Protein AF-A0A017RU50-F1 (afdb_monomer_lite)

pLDDT: mean 92.2, std 11.47, range [43.22, 98.06]

Structure (mmCIF, N/CA/C/O backbone):
data_AF-A0A017RU50-F1
#
_entry.id   AF-A0A017RU50-F1
#
loop_
_atom_site.group_PDB
_atom_site.id
_atom_site.type_symbol
_atom_site.label_atom_id
_atom_site.label_alt_id
_atom_site.label_comp_id
_atom_site.label_asym_id
_atom_site.label_entity_id
_atom_site.label_seq_id
_atom_site.pdbx_PDB_ins_code
_atom_site.Cartn_x
_atom_site.Cartn_y
_atom_site.Cartn_z
_atom_site.occupancy
_atom_site.B_iso_or_equiv
_atom_site.auth_seq_id
_atom_site.auth_comp_id
_atom_site.auth_asym_id
_atom_site.auth_atom_id
_atom_site.pdbx_PDB_model_num
ATOM 1 N N . MET A 1 1 ? 11.507 1.028 -9.089 1.00 90.81 1 MET A N 1
ATOM 2 C CA . MET A 1 1 ? 10.413 2.003 -8.905 1.00 90.81 1 MET A CA 1
ATOM 3 C C . MET A 1 1 ? 9.309 1.307 -8.138 1.00 90.81 1 MET A C 1
ATOM 5 O O . MET A 1 1 ? 9.106 0.122 -8.375 1.00 90.81 1 MET A O 1
ATOM 9 N N . PHE A 1 2 ? 8.658 2.004 -7.214 1.00 96.94 2 PHE A N 1
ATOM 10 C CA . PHE A 1 2 ? 7.612 1.449 -6.359 1.00 96.94 2 PHE A CA 1
ATOM 11 C C . PHE A 1 2 ? 6.356 2.310 -6.421 1.00 96.94 2 PHE A C 1
ATOM 13 O O . PHE A 1 2 ? 6.449 3.508 -6.694 1.00 96.94 2 PHE A O 1
ATOM 20 N N . LYS A 1 3 ? 5.203 1.715 -6.114 1.00 98.06 3 LYS A N 1
ATOM 21 C CA . LYS A 1 3 ? 3.940 2.440 -5.931 1.00 98.06 3 LYS A CA 1
ATOM 22 C C . LYS A 1 3 ? 3.326 2.115 -4.578 1.00 98.06 3 LYS A C 1
ATOM 24 O O . LYS A 1 3 ? 3.191 0.947 -4.224 1.00 98.06 3 LYS A O 1
ATOM 29 N N . GLY A 1 4 ? 2.972 3.148 -3.822 1.00 97.56 4 GLY A N 1
ATOM 30 C CA . GLY A 1 4 ? 2.304 3.054 -2.527 1.00 97.56 4 GLY A CA 1
ATOM 31 C C . GLY A 1 4 ? 0.816 3.344 -2.641 1.00 97.56 4 GLY A C 1
ATOM 32 O O . GLY A 1 4 ? 0.419 4.366 -3.194 1.00 97.56 4 GLY A O 1
ATOM 33 N N . TYR A 1 5 ? -0.005 2.472 -2.068 1.00 97.94 5 TYR A N 1
ATOM 34 C CA . TYR A 1 5 ? -1.460 2.571 -2.061 1.00 97.94 5 TYR A CA 1
ATOM 35 C C . TYR A 1 5 ? -1.970 2.679 -0.626 1.00 97.94 5 TYR A C 1
ATOM 37 O O . TYR A 1 5 ? -1.702 1.801 0.196 1.00 97.94 5 TYR A O 1
ATOM 45 N N . CYS A 1 6 ? -2.753 3.722 -0.343 1.00 98.00 6 CYS A N 1
ATOM 46 C CA . CYS A 1 6 ? -3.467 3.880 0.924 1.00 98.00 6 CYS A CA 1
ATOM 47 C C . CYS A 1 6 ? -4.920 3.434 0.783 1.00 98.00 6 CYS A C 1
ATOM 49 O O . CYS A 1 6 ? -5.690 4.060 0.050 1.00 98.00 6 CYS A O 1
ATOM 51 N N . PHE A 1 7 ? -5.327 2.397 1.508 1.00 97.75 7 PHE A N 1
ATOM 52 C CA . PHE A 1 7 ? -6.682 1.857 1.446 1.00 97.75 7 PHE A CA 1
ATOM 53 C C . PHE A 1 7 ? -7.591 2.512 2.488 1.00 97.75 7 PHE A C 1
ATOM 55 O O . PHE A 1 7 ? -7.218 2.657 3.649 1.00 97.75 7 PHE A O 1
ATOM 62 N N . LYS A 1 8 ? -8.818 2.882 2.092 1.00 95.19 8 LYS A N 1
ATOM 63 C CA . LYS A 1 8 ? -9.819 3.474 3.005 1.00 95.19 8 LYS A CA 1
ATOM 64 C C . LYS A 1 8 ? -10.414 2.454 3.977 1.00 95.19 8 LYS A C 1
ATOM 66 O O . LYS A 1 8 ? -10.859 2.835 5.048 1.00 95.19 8 LYS A O 1
ATOM 71 N N . ASN A 1 9 ? -10.428 1.182 3.585 1.00 95.06 9 ASN A N 1
ATOM 72 C CA . ASN A 1 9 ? -10.853 0.018 4.362 1.00 95.06 9 ASN A CA 1
ATOM 73 C C . ASN A 1 9 ? -9.983 -1.172 3.939 1.00 95.06 9 ASN A C 1
ATOM 75 O O . ASN A 1 9 ? -9.499 -1.180 2.807 1.00 95.06 9 ASN A O 1
ATOM 79 N N . VAL A 1 10 ? -9.839 -2.186 4.795 1.00 93.94 10 VAL A N 1
ATOM 80 C CA . VAL A 1 10 ? -9.098 -3.414 4.451 1.00 93.94 10 VAL A CA 1
ATOM 81 C C . VAL A 1 10 ? -9.701 -4.062 3.194 1.00 93.94 10 VAL A C 1
ATOM 83 O O . VAL A 1 10 ? -10.919 -4.229 3.123 1.00 93.94 10 VAL A O 1
ATOM 86 N N . ASN A 1 11 ? -8.868 -4.393 2.205 1.00 91.50 11 ASN A N 1
ATOM 87 C CA . ASN A 1 11 ? -9.224 -4.894 0.871 1.00 91.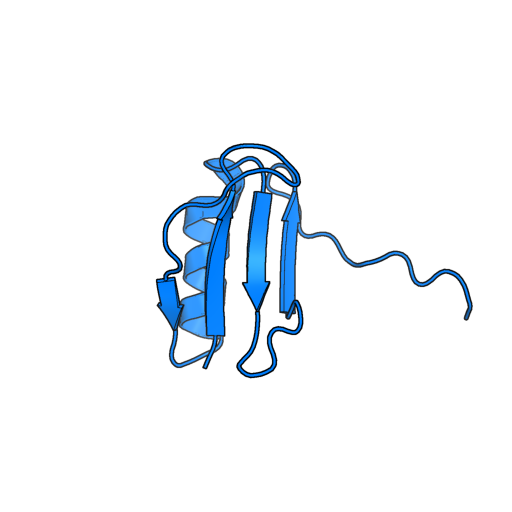50 11 ASN A CA 1
ATOM 88 C C . ASN A 1 11 ? -10.218 -4.005 0.096 1.00 91.50 11 ASN A C 1
ATOM 90 O O . ASN A 1 11 ? -10.947 -4.478 -0.775 1.00 91.50 11 ASN A O 1
ATOM 94 N N . GLY A 1 12 ? -10.291 -2.717 0.438 1.00 93.69 12 GLY A N 1
ATOM 95 C CA . GLY A 1 12 ? -11.256 -1.778 -0.122 1.00 93.69 12 GLY A CA 1
ATOM 96 C C . GLY A 1 12 ? -10.719 -0.930 -1.274 1.00 93.69 12 GLY A C 1
ATOM 97 O O . GLY A 1 12 ? -9.761 -1.269 -1.964 1.00 93.69 12 GLY A O 1
ATOM 98 N N . ARG A 1 13 ? -11.349 0.234 -1.468 1.00 95.25 13 ARG A N 1
ATOM 99 C CA . ARG A 1 13 ? -10.862 1.259 -2.400 1.00 95.25 13 ARG A CA 1
ATOM 100 C C . ARG A 1 13 ? -9.650 1.981 -1.817 1.00 95.25 13 ARG A C 1
ATOM 102 O O . ARG A 1 13 ? -9.646 2.316 -0.628 1.00 95.25 13 ARG A O 1
ATOM 109 N N . TYR A 1 14 ? -8.690 2.293 -2.676 1.00 97.19 14 TYR A N 1
ATOM 110 C CA . TYR A 1 14 ? -7.499 3.062 -2.337 1.00 97.19 14 TYR A CA 1
ATOM 111 C C . TYR A 1 14 ? -7.556 4.505 -2.856 1.00 97.19 14 TYR A C 1
ATOM 113 O O . TYR A 1 14 ? -8.356 4.847 -3.729 1.00 97.19 14 TYR A O 1
ATOM 121 N N . LEU A 1 15 ? -6.731 5.366 -2.264 1.00 96.38 15 LEU A N 1
ATOM 122 C CA . LEU A 1 15 ? -6.407 6.703 -2.769 1.00 96.38 15 LEU A CA 1
ATOM 123 C C . LEU A 1 15 ? -5.440 6.605 -3.962 1.00 96.38 15 LEU A C 1
ATOM 125 O O . LEU A 1 15 ? -4.759 5.586 -4.073 1.00 96.38 15 LEU A O 1
ATOM 129 N N . PRO A 1 16 ? -5.349 7.631 -4.832 1.00 97.50 16 PRO A N 1
ATOM 130 C CA . PRO A 1 16 ? -4.372 7.648 -5.921 1.00 97.50 16 PRO A CA 1
ATOM 131 C C . PRO A 1 16 ? -2.965 7.254 -5.439 1.00 97.50 16 PRO A C 1
ATOM 133 O O . PRO A 1 16 ? -2.569 7.698 -4.358 1.00 97.50 16 PRO A O 1
ATOM 136 N N . PRO A 1 17 ? -2.241 6.409 -6.193 1.00 96.44 17 PRO A N 1
ATOM 137 C CA . PRO A 1 17 ? -0.957 5.894 -5.747 1.00 96.44 17 PRO A CA 1
ATOM 138 C C . PRO A 1 17 ? 0.115 6.981 -5.710 1.00 96.44 17 PRO A C 1
ATOM 140 O O . PRO A 1 17 ? 0.121 7.898 -6.530 1.00 96.44 17 PRO A O 1
ATOM 143 N N . GLU A 1 18 ? 1.053 6.825 -4.783 1.00 97.56 18 GLU A N 1
ATOM 144 C CA . GLU A 1 18 ? 2.282 7.615 -4.713 1.00 97.56 18 GLU A CA 1
ATOM 145 C C . GLU A 1 18 ? 3.440 6.806 -5.300 1.00 97.56 18 GLU A C 1
ATOM 147 O O . GLU A 1 18 ? 3.574 5.618 -5.007 1.00 97.56 18 GLU A O 1
ATOM 152 N N . GLU A 1 19 ? 4.263 7.429 -6.140 1.00 97.56 19 GLU A N 1
ATOM 153 C CA . GLU A 1 19 ? 5.394 6.768 -6.797 1.00 97.56 19 GLU A CA 1
ATOM 154 C C . GLU A 1 19 ? 6.706 7.069 -6.070 1.00 97.56 19 GLU A C 1
ATOM 156 O O . GLU A 1 19 ? 6.942 8.194 -5.629 1.00 97.56 19 GLU A O 1
ATOM 161 N N . PHE A 1 20 ? 7.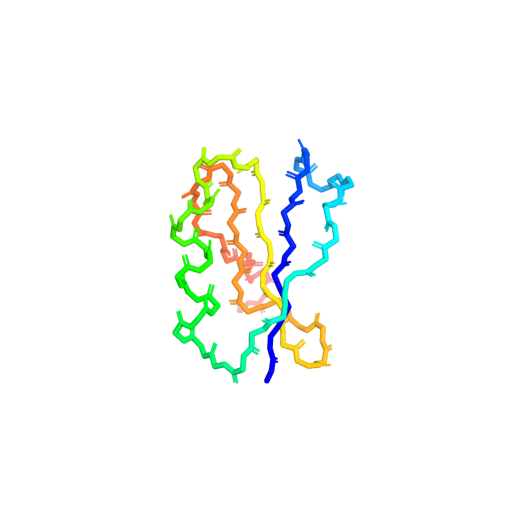573 6.060 -5.972 1.00 96.88 20 PHE A N 1
ATOM 162 C CA . PHE A 1 20 ? 8.867 6.159 -5.298 1.00 96.88 20 PHE A CA 1
ATOM 163 C C . PHE A 1 20 ? 9.988 5.602 -6.171 1.00 96.88 20 PHE A C 1
ATOM 165 O O . PHE A 1 20 ? 9.849 4.561 -6.827 1.00 96.88 20 PHE A O 1
ATOM 172 N N . ASN A 1 21 ? 11.144 6.257 -6.134 1.00 95.19 21 ASN A N 1
ATOM 173 C CA . ASN A 1 21 ? 12.294 5.876 -6.948 1.00 95.19 21 ASN A CA 1
ATOM 174 C C . ASN A 1 21 ? 13.138 4.784 -6.285 1.00 95.19 21 ASN A C 1
ATOM 176 O O . ASN A 1 21 ? 13.789 3.997 -6.974 1.00 95.19 21 ASN A O 1
ATOM 180 N N . ASN A 1 22 ? 13.112 4.707 -4.954 1.00 95.62 22 ASN A N 1
ATOM 181 C CA . ASN A 1 22 ? 13.951 3.803 -4.173 1.00 95.62 22 ASN A CA 1
ATOM 182 C C . ASN A 1 22 ? 13.207 3.206 -2.965 1.00 95.62 22 ASN A C 1
ATOM 184 O O . ASN A 1 22 ? 12.110 3.626 -2.599 1.00 95.62 22 ASN A O 1
ATOM 188 N N . ALA A 1 23 ? 13.826 2.194 -2.350 1.00 95.50 23 ALA A N 1
ATOM 189 C CA . ALA A 1 23 ? 13.238 1.458 -1.234 1.00 95.50 23 ALA A CA 1
ATOM 190 C C . ALA A 1 23 ? 13.103 2.305 0.044 1.00 95.50 23 ALA A C 1
ATOM 192 O O . ALA A 1 23 ? 12.189 2.074 0.832 1.00 95.50 23 ALA A O 1
ATOM 193 N N . LEU A 1 24 ? 13.983 3.294 0.249 1.00 97.00 24 LEU A N 1
ATOM 194 C CA . LEU A 1 24 ? 13.944 4.165 1.424 1.00 97.00 24 LEU A CA 1
ATOM 195 C C . LEU A 1 24 ? 12.712 5.079 1.400 1.00 97.00 24 LEU A C 1
ATOM 197 O O . LEU A 1 24 ? 12.018 5.196 2.405 1.00 97.00 24 LEU A O 1
ATOM 201 N N . GLU A 1 25 ? 12.404 5.682 0.252 1.00 97.44 25 GLU A N 1
ATOM 202 C CA . GLU A 1 25 ? 11.185 6.475 0.046 1.00 97.44 25 GLU A CA 1
ATOM 203 C C . GLU A 1 25 ? 9.924 5.638 0.286 1.00 97.44 25 GLU A C 1
ATOM 205 O O . GLU A 1 25 ? 9.039 6.051 1.038 1.00 97.44 25 GLU A O 1
ATOM 210 N N . ALA A 1 26 ? 9.881 4.428 -0.280 1.00 96.75 26 ALA A N 1
ATOM 211 C CA . ALA A 1 26 ? 8.769 3.507 -0.082 1.00 96.75 26 ALA A CA 1
ATOM 212 C C . ALA A 1 26 ? 8.604 3.097 1.394 1.00 96.75 26 ALA A C 1
ATOM 214 O O . ALA A 1 26 ? 7.487 3.051 1.912 1.00 96.75 26 ALA A O 1
ATOM 215 N N . TRP A 1 27 ? 9.707 2.847 2.106 1.00 96.44 27 TRP A N 1
ATOM 216 C CA . TRP A 1 27 ? 9.668 2.534 3.535 1.00 96.44 27 TRP A CA 1
ATOM 217 C C . TRP A 1 27 ? 9.204 3.720 4.387 1.00 96.44 27 TRP A C 1
ATOM 219 O O . TRP A 1 27 ? 8.357 3.556 5.267 1.00 96.44 27 TRP A O 1
ATOM 229 N N . ASN A 1 28 ? 9.696 4.926 4.095 1.00 97.69 28 ASN A N 1
ATOM 230 C CA . ASN A 1 28 ? 9.268 6.150 4.770 1.00 97.69 28 ASN A CA 1
ATOM 231 C C . ASN A 1 28 ? 7.766 6.397 4.581 1.00 97.69 28 ASN A C 1
ATOM 233 O O . ASN A 1 28 ? 7.077 6.751 5.537 1.00 97.69 28 ASN A O 1
ATOM 237 N N . PHE A 1 29 ? 7.235 6.153 3.378 1.00 97.31 29 PHE A N 1
ATOM 238 C CA . PHE A 1 29 ? 5.796 6.182 3.120 1.00 97.31 29 PHE A CA 1
ATOM 239 C C . PHE A 1 29 ? 5.028 5.239 4.060 1.00 97.31 29 PHE A C 1
ATOM 241 O O . PHE A 1 29 ? 4.065 5.670 4.696 1.00 97.31 29 PHE A O 1
ATOM 248 N N . VAL A 1 30 ? 5.474 3.983 4.195 1.00 96.94 30 VAL A N 1
ATOM 249 C CA . VAL A 1 30 ? 4.828 2.991 5.068 1.00 96.94 30 VAL A CA 1
ATOM 250 C C . VAL A 1 30 ? 4.859 3.441 6.525 1.00 96.94 30 VAL A C 1
ATOM 252 O O . VAL A 1 30 ? 3.810 3.500 7.164 1.00 96.94 30 VAL A O 1
ATOM 255 N N . ILE A 1 31 ? 6.030 3.795 7.058 1.00 97.19 31 ILE A N 1
ATOM 256 C CA . ILE A 1 31 ? 6.177 4.188 8.467 1.00 97.19 31 ILE A CA 1
ATOM 257 C C . ILE A 1 31 ? 5.318 5.404 8.812 1.00 97.19 31 ILE A C 1
ATOM 259 O O . ILE A 1 31 ? 4.661 5.403 9.851 1.00 97.19 31 ILE A O 1
ATOM 263 N N . ASN A 1 32 ? 5.260 6.397 7.926 1.00 97.44 32 ASN A N 1
ATOM 264 C CA . ASN A 1 32 ? 4.515 7.627 8.179 1.00 97.44 32 ASN A CA 1
ATOM 265 C C . ASN A 1 32 ? 2.992 7.444 8.126 1.00 97.44 32 ASN A C 1
ATOM 267 O O . ASN A 1 32 ? 2.267 8.283 8.656 1.00 97.44 32 ASN A O 1
ATOM 271 N N . LYS A 1 33 ? 2.490 6.393 7.463 1.00 97.31 33 LYS A N 1
ATOM 272 C CA . LYS A 1 33 ? 1.056 6.257 7.146 1.00 97.31 33 LYS A CA 1
ATOM 273 C C . LYS A 1 33 ? 0.395 4.998 7.696 1.00 97.31 33 LYS A C 1
ATOM 275 O O . LYS A 1 33 ? -0.833 4.967 7.771 1.00 97.31 33 LYS A O 1
ATOM 280 N N . LYS A 1 34 ? 1.155 3.969 8.091 1.00 95.31 34 LYS A N 1
ATOM 281 C CA . LYS A 1 34 ? 0.613 2.644 8.461 1.00 95.31 34 LYS A CA 1
ATOM 282 C C . LYS A 1 34 ? -0.405 2.686 9.602 1.00 95.31 34 LYS A C 1
ATOM 284 O O . LYS A 1 34 ? -1.273 1.824 9.664 1.00 95.31 34 LYS A O 1
ATOM 289 N N . ASP A 1 35 ? -0.302 3.678 10.486 1.00 96.25 35 ASP A N 1
ATOM 290 C CA . ASP A 1 35 ? -1.193 3.834 1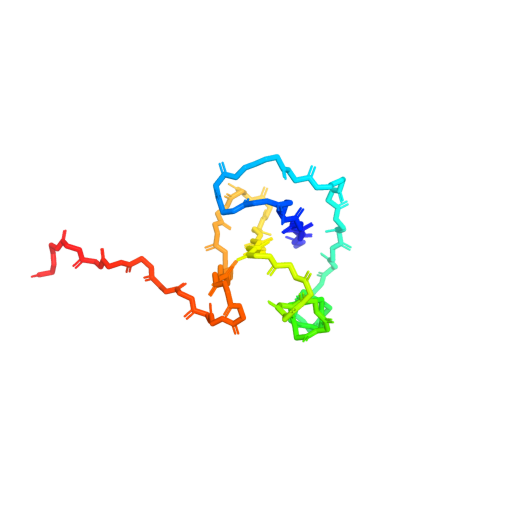1.640 1.00 96.25 35 ASP A CA 1
ATOM 291 C C . ASP A 1 35 ? -2.385 4.764 11.341 1.00 96.25 35 ASP A C 1
ATOM 293 O O . ASP A 1 35 ? -3.361 4.783 12.087 1.00 96.25 35 ASP A O 1
ATOM 297 N N . SER A 1 36 ? -2.341 5.509 10.230 1.00 96.88 36 SER A N 1
ATOM 298 C CA . SER A 1 36 ? -3.430 6.383 9.769 1.00 96.88 36 SER A CA 1
ATOM 299 C C . SER A 1 36 ? -4.388 5.697 8.794 1.00 96.88 36 SER A C 1
ATOM 301 O O . SER A 1 36 ? -5.509 6.169 8.613 1.00 96.88 36 SER A O 1
ATOM 303 N N . PHE A 1 37 ? -3.967 4.598 8.163 1.00 96.94 37 PHE A N 1
ATOM 304 C CA . PHE A 1 37 ? -4.775 3.859 7.196 1.00 96.94 37 PHE A CA 1
ATOM 305 C C . PHE A 1 37 ? -4.991 2.408 7.640 1.00 96.94 37 PHE A C 1
ATOM 307 O O . PHE A 1 37 ? -4.058 1.767 8.124 1.00 96.94 37 PHE A O 1
ATOM 314 N N . PRO A 1 38 ? -6.201 1.844 7.446 1.00 97.00 38 PRO A N 1
ATOM 315 C CA . PRO A 1 38 ? -6.473 0.441 7.753 1.00 97.00 38 PRO A CA 1
ATOM 316 C C . PRO A 1 38 ? -5.560 -0.538 7.018 1.00 97.00 38 PRO A C 1
ATOM 318 O O . PRO A 1 38 ? -5.289 -1.621 7.539 1.00 97.00 38 PRO A O 1
ATOM 321 N N . GLU A 1 39 ? -5.109 -0.174 5.818 1.00 97.50 39 GLU A N 1
ATOM 322 C CA . GLU A 1 39 ? -4.216 -0.990 5.013 1.00 97.50 39 GLU A CA 1
ATOM 323 C C . GLU A 1 39 ? -3.360 -0.133 4.074 1.00 97.50 39 GLU A C 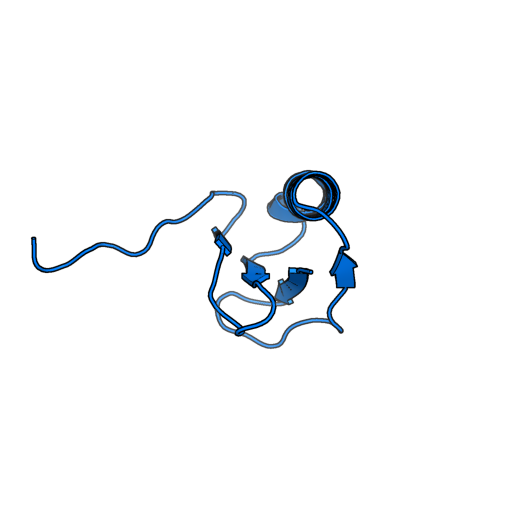1
ATOM 325 O O . GLU A 1 39 ? -3.837 0.848 3.497 1.00 97.50 39 GLU A O 1
ATOM 330 N N . LEU A 1 40 ? -2.098 -0.534 3.917 1.00 97.44 40 LEU A N 1
ATOM 331 C CA . LEU A 1 40 ? -1.175 0.001 2.920 1.00 97.44 40 LEU A CA 1
ATOM 332 C C . LEU A 1 40 ? -0.572 -1.143 2.120 1.00 97.44 40 LEU A C 1
ATOM 334 O O . LEU A 1 40 ? -0.229 -2.184 2.687 1.00 97.44 40 LEU A O 1
ATOM 338 N N . ARG A 1 41 ? -0.359 -0.914 0.826 1.00 97.00 41 ARG A N 1
ATOM 339 C CA . ARG A 1 41 ? 0.445 -1.802 -0.017 1.00 97.00 41 ARG A CA 1
ATOM 340 C C . ARG A 1 41 ? 1.504 -0.999 -0.741 1.00 97.00 41 ARG A C 1
ATOM 342 O O . ARG A 1 41 ? 1.217 0.083 -1.243 1.00 97.00 41 ARG A O 1
ATOM 349 N N . VAL A 1 42 ? 2.704 -1.548 -0.800 1.00 97.12 42 VAL A N 1
ATOM 350 C CA . VAL A 1 42 ? 3.763 -1.103 -1.695 1.00 97.12 42 VAL A CA 1
ATOM 351 C C . VAL A 1 42 ? 3.997 -2.219 -2.692 1.00 97.12 42 VAL A C 1
ATOM 353 O O . VAL A 1 42 ? 4.215 -3.361 -2.283 1.00 97.12 42 VAL A O 1
ATOM 356 N N . VAL A 1 43 ? 3.969 -1.875 -3.973 1.00 96.44 43 VAL A N 1
ATOM 357 C CA . VAL A 1 43 ? 4.279 -2.792 -5.072 1.00 96.44 43 VAL A CA 1
ATOM 358 C C . VAL A 1 43 ? 5.518 -2.337 -5.832 1.00 96.44 43 VAL A C 1
ATOM 360 O O . VAL A 1 43 ? 5.874 -1.155 -5.782 1.00 96.44 43 VAL A O 1
ATOM 363 N N . ASP A 1 44 ? 6.183 -3.267 -6.509 1.00 95.50 44 ASP A N 1
ATOM 364 C CA . ASP A 1 44 ? 7.262 -2.971 -7.452 1.00 95.50 44 ASP A CA 1
ATOM 365 C C . ASP A 1 44 ? 6.724 -2.607 -8.852 1.00 95.50 44 ASP A C 1
ATOM 367 O O . ASP A 1 44 ? 5.539 -2.329 -9.040 1.00 95.50 44 ASP A O 1
ATOM 371 N N . ILE A 1 45 ? 7.618 -2.538 -9.841 1.00 94.38 45 ILE A N 1
ATOM 372 C CA . ILE A 1 45 ? 7.269 -2.187 -11.224 1.00 94.38 45 ILE A CA 1
ATOM 373 C C . ILE A 1 45 ? 6.406 -3.249 -11.919 1.00 94.38 45 ILE A C 1
ATOM 375 O O . ILE A 1 45 ? 5.676 -2.912 -12.850 1.00 94.38 45 ILE A O 1
ATOM 379 N N . ASP A 1 46 ? 6.464 -4.488 -11.437 1.00 95.06 46 ASP A N 1
ATOM 380 C CA . ASP A 1 46 ? 5.735 -5.640 -11.960 1.00 95.06 46 ASP A CA 1
ATOM 381 C C . ASP A 1 46 ? 4.438 -5.897 -11.164 1.00 95.06 46 ASP A C 1
ATOM 383 O O . ASP A 1 46 ? 3.805 -6.939 -11.316 1.00 95.06 46 ASP A O 1
ATOM 387 N N . ASP A 1 47 ? 4.029 -4.933 -10.327 1.00 92.19 47 ASP A N 1
ATOM 388 C CA . ASP A 1 47 ? 2.842 -4.975 -9.460 1.00 92.19 47 ASP A CA 1
ATOM 389 C C . ASP A 1 47 ? 2.896 -6.077 -8.377 1.00 92.19 47 ASP A C 1
ATOM 391 O O . ASP A 1 47 ? 1.880 -6.445 -7.780 1.00 92.19 47 ASP A O 1
ATOM 395 N N . ASN A 1 48 ? 4.094 -6.588 -8.057 1.00 92.88 48 ASN A N 1
ATOM 396 C CA . ASN A 1 48 ? 4.276 -7.532 -6.957 1.00 92.88 48 ASN A CA 1
ATOM 397 C C . ASN A 1 48 ? 4.273 -6.796 -5.620 1.00 92.88 48 ASN A C 1
ATOM 399 O O . ASN A 1 48 ? 4.973 -5.801 -5.443 1.00 92.88 48 ASN A O 1
ATOM 403 N N . ILE A 1 49 ? 3.541 -7.320 -4.635 1.00 93.25 49 ILE A N 1
ATOM 404 C CA . ILE A 1 49 ? 3.516 -6.755 -3.281 1.00 93.25 49 ILE A CA 1
ATOM 405 C C . ILE A 1 49 ? 4.878 -6.954 -2.610 1.00 93.25 49 ILE A C 1
ATOM 407 O O . ILE A 1 49 ? 5.278 -8.075 -2.305 1.00 93.25 49 ILE A O 1
ATOM 411 N N . VAL A 1 50 ? 5.546 -5.844 -2.309 1.00 93.56 50 VAL A N 1
ATOM 412 C CA . VAL A 1 50 ? 6.827 -5.803 -1.591 1.00 93.56 50 VAL A CA 1
ATOM 413 C C . VAL A 1 50 ? 6.596 -5.610 -0.097 1.00 93.56 50 VAL A C 1
ATOM 415 O O . VAL A 1 50 ? 7.247 -6.239 0.734 1.00 93.56 50 VAL A O 1
ATOM 418 N N . ILE A 1 51 ? 5.655 -4.732 0.259 1.00 94.94 51 ILE A N 1
ATOM 419 C CA . ILE A 1 51 ? 5.266 -4.476 1.647 1.00 94.94 51 ILE A CA 1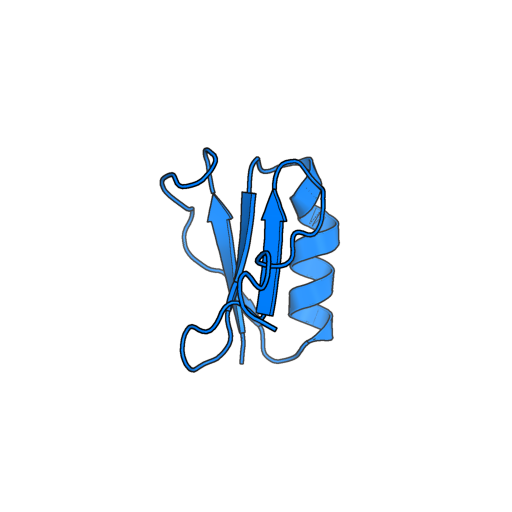
ATOM 420 C C . ILE A 1 51 ? 3.749 -4.420 1.714 1.00 94.94 51 ILE A C 1
ATOM 422 O O . ILE A 1 51 ? 3.101 -3.729 0.931 1.00 94.94 51 ILE A O 1
ATOM 426 N N . HIS A 1 52 ? 3.185 -5.100 2.701 1.00 96.19 52 HIS A N 1
ATOM 427 C CA . HIS A 1 52 ? 1.774 -5.015 3.027 1.00 96.19 52 HIS A CA 1
ATOM 428 C C . HIS A 1 52 ? 1.647 -4.737 4.517 1.00 96.19 52 HIS A C 1
ATOM 430 O O . HIS A 1 52 ? 2.247 -5.433 5.336 1.00 96.19 52 HIS A O 1
ATOM 436 N N . THR A 1 53 ? 0.876 -3.716 4.881 1.00 96.81 53 THR A N 1
ATOM 437 C CA . THR A 1 53 ? 0.498 -3.483 6.273 1.00 96.81 53 THR A CA 1
ATOM 438 C C . THR A 1 53 ? -1.005 -3.535 6.442 1.00 96.81 53 THR A C 1
ATOM 440 O O . THR A 1 53 ? -1.713 -2.878 5.686 1.00 96.81 53 THR A O 1
ATOM 443 N N . VAL A 1 54 ? -1.480 -4.220 7.479 1.00 96.12 54 VAL A N 1
ATOM 444 C CA . VAL A 1 54 ? -2.887 -4.239 7.890 1.00 96.12 54 VAL A CA 1
ATOM 445 C C . VAL A 1 54 ? -2.969 -3.794 9.344 1.00 96.12 54 VAL A C 1
ATOM 447 O O . VAL A 1 54 ? -2.306 -4.363 10.212 1.00 96.12 54 VAL A O 1
ATOM 450 N N . LYS A 1 55 ? -3.784 -2.769 9.618 1.00 94.88 55 LYS A N 1
ATOM 451 C CA . LYS A 1 55 ? -3.967 -2.167 10.951 1.00 94.88 55 LYS A CA 1
ATOM 452 C C . LYS A 1 55 ? -2.625 -1.828 11.624 1.00 94.88 55 LYS A C 1
ATOM 454 O O . LYS A 1 55 ? -2.372 -2.240 12.756 1.00 94.88 55 LYS A O 1
ATOM 459 N N . GLY A 1 56 ? -1.737 -1.152 10.892 1.00 93.56 56 GLY A N 1
ATOM 460 C CA . GLY A 1 56 ? -0.420 -0.731 11.386 1.00 93.56 56 GLY A CA 1
ATOM 461 C C . GLY A 1 56 ? 0.643 -1.827 11.515 1.00 93.56 56 GLY A C 1
ATOM 462 O O . GLY A 1 56 ? 1.773 -1.519 11.902 1.00 93.56 56 GLY A O 1
ATOM 463 N N . LYS A 1 57 ? 0.327 -3.089 11.190 1.00 95.44 57 LYS A N 1
ATOM 464 C CA . LYS A 1 57 ? 1.253 -4.230 11.282 1.00 95.44 57 LYS A CA 1
ATOM 465 C C . LYS A 1 57 ? 1.674 -4.703 9.901 1.00 95.44 57 LYS A C 1
ATOM 467 O O . LYS A 1 57 ? 0.816 -4.886 9.044 1.00 95.44 57 LYS A O 1
ATOM 472 N N . VAL A 1 58 ? 2.969 -4.947 9.706 1.00 93.31 58 VAL A N 1
ATOM 473 C CA . VAL A 1 58 ? 3.474 -5.611 8.496 1.00 93.31 58 VAL A CA 1
ATOM 474 C C . VAL A 1 58 ? 2.951 -7.045 8.473 1.00 93.31 58 VAL A C 1
ATOM 476 O O . VAL A 1 58 ? 3.048 -7.754 9.475 1.00 93.31 58 VAL A O 1
ATOM 479 N N . VAL A 1 59 ? 2.377 -7.450 7.345 1.00 91.06 59 VAL A N 1
ATOM 480 C CA . VAL A 1 59 ? 1.874 -8.803 7.120 1.00 91.06 59 VAL A CA 1
ATOM 481 C C . VAL A 1 59 ? 2.654 -9.448 5.986 1.00 91.06 59 VAL A C 1
ATOM 483 O O . VAL A 1 59 ? 2.895 -8.835 4.948 1.00 91.06 59 VAL A O 1
ATOM 486 N N . PHE A 1 60 ? 3.026 -10.702 6.194 1.00 82.62 60 PHE A N 1
ATOM 487 C CA . PHE A 1 60 ? 3.582 -11.555 5.157 1.00 82.62 60 PHE A CA 1
ATOM 488 C C . PHE A 1 60 ? 2.511 -12.577 4.774 1.00 82.62 60 PHE A C 1
ATOM 4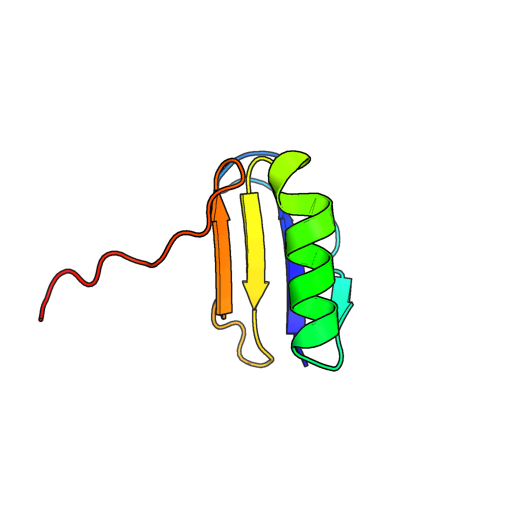90 O O . PHE A 1 60 ? 1.785 -13.037 5.663 1.00 82.62 60 PHE A O 1
ATOM 497 N N . PRO A 1 61 ? 2.353 -12.903 3.480 1.00 69.12 61 PRO A N 1
ATOM 498 C CA . PRO A 1 61 ? 1.463 -13.981 3.085 1.00 69.12 61 PRO A CA 1
ATOM 499 C C . PRO A 1 61 ? 1.881 -15.274 3.791 1.00 69.12 61 PRO A C 1
ATOM 501 O O . PRO A 1 61 ? 3.062 -15.614 3.842 1.00 69.12 61 PRO A O 1
ATOM 504 N N . ASP A 1 62 ? 0.899 -15.970 4.357 1.00 65.38 62 ASP A N 1
ATOM 505 C CA . ASP A 1 62 ? 1.095 -17.295 4.936 1.00 65.38 62 ASP A CA 1
ATOM 506 C C . ASP A 1 62 ? 1.451 -18.256 3.795 1.00 65.38 62 ASP A C 1
ATOM 508 O O . ASP A 1 62 ? 0.633 -18.496 2.900 1.00 65.38 62 ASP A O 1
ATOM 512 N N . ILE A 1 63 ? 2.690 -18.754 3.777 1.00 63.38 63 ILE A N 1
ATOM 513 C CA . ILE A 1 63 ? 3.142 -19.715 2.769 1.00 63.38 63 ILE A CA 1
ATOM 514 C C . ILE A 1 63 ? 2.532 -21.067 3.138 1.00 63.38 63 ILE A C 1
ATOM 516 O O . ILE A 1 63 ? 3.162 -21.915 3.768 1.00 63.38 63 ILE A O 1
ATOM 520 N N . LYS A 1 64 ? 1.271 -21.284 2.764 1.00 50.19 64 LYS A N 1
ATOM 521 C CA . LYS A 1 64 ? 0.667 -22.613 2.854 1.00 50.19 64 LYS A CA 1
ATOM 522 C C . LYS A 1 64 ? 1.240 -23.489 1.745 1.00 50.19 64 LYS A C 1
ATOM 524 O O . LYS A 1 64 ? 0.730 -23.469 0.629 1.00 50.19 64 LYS A O 1
ATOM 529 N N . GLY A 1 65 ? 2.288 -24.247 2.066 1.00 55.25 65 GLY A N 1
ATOM 530 C CA . GLY A 1 65 ? 2.810 -25.306 1.194 1.00 55.25 65 GLY A CA 1
ATOM 531 C C . GLY A 1 65 ? 4.331 -25.412 1.079 1.00 55.25 65 GLY A C 1
ATOM 532 O O . GLY A 1 65 ? 4.800 -25.713 -0.015 1.00 55.25 65 GLY A O 1
ATOM 533 N N . ALA A 1 66 ? 5.084 -25.157 2.154 1.00 43.22 66 ALA A N 1
ATOM 534 C CA . ALA A 1 66 ? 6.481 -25.596 2.242 1.00 43.22 66 ALA A CA 1
ATOM 535 C C . ALA A 1 66 ? 6.561 -27.053 2.721 1.00 43.22 66 ALA A C 1
ATOM 537 O O . ALA A 1 66 ? 5.790 -27.397 3.648 1.00 43.22 66 ALA A O 1
#

Radius of gyration: 11.59 Å; chains: 1; bounding box: 25×33×24 Å

Sequence (66 aa):
MFKGYCFKNVNGRYLPPEEFNNALEAWNFVINKKDSFPELRVVDIDDNIVIHTVKGKVVFPDIKGA

Secondary structure (DSSP, 8-state):
-EEEEEESSTTS-BPPPEEESSHHHHHHHHHHHTTTSSEEEEE-TT--EEEEEETTEE-----TT-

Foldseek 3Di:
DKWKWAAQAVVHDTDPIDDDDDPVVVVVVCQVCLQVGQKMFMADPVRHTPWIHGNSHTDDPDPPPD

Organism: NCBI:txid1403537